Protein 3LQW (pdb70)

Secondary structure (DSSP, 8-state):
----EEEESSTTPPPPEE-STT-SEEEEE-SS-EEE-TT-EEEEEEEEEEEPPTTEEEEEE--HHHHHHH-EEE---EE-TT--SEEEEEEEE-SSS-EEE-TT-EEEEEEEEE---------S-PPP-

B-factor: mean 17.39, std 8.61, range [4.08, 75.93]

InterPro domains:
  IPR008181 Deoxyuridine triphosphate nucleotidohydrolase [PTHR11241] (4-142)
  IPR008181 Deoxyuridine triphosphate nucleotidohydrolase [TIGR00576] (6-142)
  IPR029054 dUTPase-like [PF00692] (13-141)
  IPR033704 dUTPase, trimeric [cd07557] (25-113)
  IPR036157 dUTPase-like superfamily [G3DSA:2.70.40.10] (1-142)
  IPR036157 dUTPase-like superfamily [SSF51283] (2-138)

Sequence (129 aa):
DEVLLVKKLVEDAIVPTRGSKCAAGIDLYSNTNFIIQPHERFLVSSTGVSVQIIPHQCYGRIAPRRSSSLALLKYGIDVGGAAGGVIDEDDYRGEIIKVIILLFNHHSSNEIFNGRKGDRIIAQQLIIIERISYCRISSEVKELNTT

Solvent-accessible surface area: 8341 Å² total; per-residue (Å²): 183,97,86,38,92,44,137,105,72,68,103,79,6,69,64,13,56,125,61,71,106,123,26,68,5,8,25,0,21,2,26,53,111,10,99,2,76,45,114,99,158,75,92,0,29,3,2,0,7,4,80,4,18,119,99,2,36,0,65,7,5,44,61,90,45,18,46,154,136,94,26,4,62,8,25,67,32,87,16,68,35,120,89,128,28,42,0,94,1,53,0,70,0,104,22,112,113,92,15,104,6,44,108,28,54,113,2,0,43,0,30,37,51,175,66,82,126,92,221,170,85,175,86,104,150,151,129,134,177

Organism: Entamoeba histolytica (strain ATCC 30459 / HM-1:IMSS / ABRM) (NCBI:txid294381)

CATH classification: 2.70.40.10

Radius of gyration: 16.94 Å; Cα contacts (8 Å, |Δi|>4): 367; chains: 1; bounding box: 34×54×45 Å

Nearest PDB structures (foldseek):
  3lqw-assembly1_A  TM=1.008E+00  e=2.769E-23  Entamoeba histolytica HM-1:IMSS
  6mjk-assembly1_A  TM=9.891E-01  e=1.737E-15  Naegleria fowleri
  1q5u-assembly1_Y  TM=9.822E-01  e=1.930E-15  Homo sapiens
  6ljj-assembly1_A  TM=9.924E-01  e=1.040E-14  Sus scrofa
  4oop-assembly1_B  TM=9.843E-01  e=2.292E-14  Arabidopsis thaliana

Structure (mmCIF, N/CA/C/O backbone):
data_3LQW
#
_entry.id   3LQW
#
_cell.length_a   63.140
_cell.length_b   63.140
_cell.length_c   108.370
_cell.angle_alpha   90.00
_cell.angle_beta   90.00
_cell.angle_gamma   120.00
#
_symmetry.space_group_name_H-M   'H 3'
#
loop_
_entity.id
_entity.type
_entity.pdbx_description
1 polymer "Deoxyuridine 5'-triphosphate nucleotidohydrolase"
2 non-polymer 1,2-ETHANEDIOL
3 non-polymer GLYCEROL
4 water water
#
loop_
_atom_site.group_PDB
_atom_site.id
_atom_site.type_symbol
_atom_site.label_atom_id
_atom_site.label_alt_id
_atom_site.label_comp_id
_atom_site.label_asym_id
_atom_site.label_entity_id
_atom_site.label_seq_id
_atom_site.pdbx_PDB_ins_code
_atom_site.Cartn_x
_atom_site.Cartn_y
_atom_site.Cartn_z
_atom_site.occupancy
_atom_site.B_iso_or_equiv
_atom_site.auth_seq_id
_atom_site.auth_comp_id
_atom_site.auth_asym_id
_atom_site.auth_atom_id
_atom_site.pdbx_PDB_model_num
ATOM 1 N N . ASP A 1 23 ? 0.238 12.401 70.542 1.00 31.24 2 ASP A N 1
ATOM 2 C CA . ASP A 1 23 ? 0.347 13.459 71.574 1.00 29.75 2 ASP A CA 1
ATOM 3 C C . ASP A 1 23 ? -0.529 13.149 72.773 1.00 27.80 2 ASP A C 1
ATOM 4 O O . ASP A 1 23 ? -1.746 13.004 72.631 1.00 29.54 2 ASP A O 1
ATOM 9 N N . GLU A 1 24 ? 0.085 13.063 73.948 1.00 23.36 3 GLU A N 1
ATOM 10 C CA . GLU A 1 24 ? -0.671 12.936 75.181 1.00 19.70 3 GLU A CA 1
ATOM 11 C C . GLU A 1 24 ? -0.263 14.065 76.099 1.00 17.67 3 GLU A C 1
ATOM 12 O O . GLU A 1 24 ? 0.911 14.386 76.181 1.00 18.74 3 GLU A O 1
ATOM 18 N N . VAL A 1 25 ? -1.233 14.630 76.814 1.00 16.24 4 VAL A N 1
ATOM 19 C CA . VAL A 1 25 ? -0.967 15.740 77.744 1.00 15.20 4 VAL A CA 1
ATOM 20 C C . VAL A 1 25 ? -1.787 15.519 79.016 1.00 14.93 4 VAL A C 1
ATOM 21 O O . VAL A 1 25 ? -2.950 15.131 78.924 1.00 17.11 4 VAL A O 1
ATOM 25 N N . LEU A 1 26 ? -1.171 15.755 80.163 1.00 13.12 5 LEU A N 1
ATOM 26 C CA . LEU A 1 26 ? -1.874 15.823 81.447 1.00 12.96 5 LEU A CA 1
ATOM 27 C C . LEU A 1 26 ? -2.225 17.294 81.647 1.00 11.99 5 LEU A C 1
ATOM 28 O O . LEU A 1 26 ? -1.313 18.125 81.784 1.00 12.86 5 LEU A O 1
ATOM 33 N N . LEU A 1 27 ? -3.509 17.618 81.685 1.00 11.24 6 LEU A N 1
ATOM 34 C CA . LEU A 1 27 ? -3.935 19.003 81.945 1.00 11.39 6 LEU A CA 1
ATOM 35 C C . LEU A 1 27 ? -4.093 19.179 83.447 1.00 11.36 6 LEU A C 1
ATOM 36 O O . LEU A 1 27 ? -4.639 18.286 84.132 1.00 12.26 6 LEU A O 1
ATOM 41 N N . VAL A 1 28 ? -3.651 20.321 83.956 1.00 10.92 7 VAL A N 1
ATOM 42 C CA . VAL A 1 28 ? -3.684 20.630 85.376 1.00 11.32 7 VAL A CA 1
ATOM 43 C C . VAL A 1 28 ? -4.350 21.972 85.597 1.00 11.27 7 VAL A C 1
ATOM 44 O O . VAL A 1 28 ? -3.952 22.974 84.971 1.00 12.39 7 VAL A O 1
ATOM 48 N N . LYS A 1 29 ? -5.350 22.029 86.460 1.00 11.58 8 LYS A N 1
ATOM 49 C CA . LYS A 1 29 ? -6.015 23.275 86.887 1.00 12.49 8 LYS A CA 1
ATOM 50 C C . LYS A 1 29 ? -5.618 23.580 88.323 1.00 12.77 8 LYS A C 1
ATOM 51 O O . LYS A 1 29 ? -5.803 22.730 89.205 1.00 13.52 8 LYS A O 1
ATOM 57 N N . LYS A 1 30 ? -5.071 24.769 88.584 1.00 13.79 9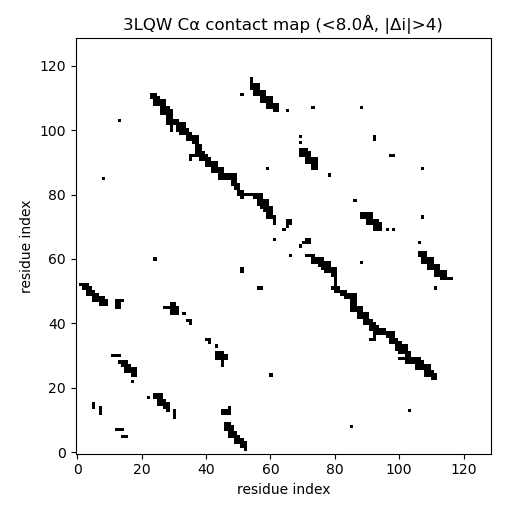 LYS A N 1
ATOM 58 C CA . LYS A 1 30 ? -4.866 25.242 89.928 1.00 14.43 9 LYS A CA 1
ATOM 59 C C . LYS A 1 30 ? -6.210 25.635 90.512 1.00 14.92 9 LYS A C 1
ATOM 60 O O . LYS A 1 30 ? -6.913 26.503 89.975 1.00 17.93 9 LYS A O 1
ATOM 66 N N . LEU A 1 31 ? -6.579 25.065 91.643 1.00 15.68 10 LEU A N 1
ATOM 67 C CA . LEU A 1 31 ? -7.804 25.402 92.329 1.00 17.15 10 LEU A CA 1
ATOM 68 C C . LEU A 1 31 ? -7.653 26.588 93.290 1.00 18.36 10 LEU A C 1
ATOM 69 O O . LEU A 1 31 ? -8.683 27.171 93.706 1.00 22.20 10 LEU A O 1
ATOM 74 N N . VAL A 1 32 ? -6.412 26.891 93.650 1.00 18.58 11 VAL A N 1
ATOM 75 C CA . VAL A 1 32 ? -6.045 28.048 94.462 1.00 20.54 11 VAL A CA 1
ATOM 76 C C . VAL A 1 32 ? -4.778 28.622 93.871 1.00 21.21 11 VAL A C 1
ATOM 77 O O . VAL A 1 32 ? -4.001 27.917 93.217 1.00 21.16 11 VAL A O 1
ATOM 81 N N . GLU A 1 33 ? -4.606 29.933 94.018 1.00 22.30 12 GLU A N 1
ATOM 82 C CA . GLU A 1 33 ? -3.557 30.619 93.277 1.00 23.05 12 GLU A CA 1
ATOM 83 C C . GLU A 1 33 ? -2.140 30.159 93.579 1.00 22.97 12 GLU A C 1
ATOM 84 O O . GLU A 1 33 ? -1.274 30.205 92.719 1.00 24.22 12 GLU A O 1
ATOM 86 N N . ASP A 1 34 ? -1.895 29.707 94.807 1.00 22.22 13 ASP A N 1
ATOM 87 C CA . ASP A 1 34 ? -0.561 29.267 95.169 1.00 22.68 13 ASP A CA 1
ATOM 88 C C . ASP A 1 34 ? -0.359 27.754 95.059 1.00 21.45 13 ASP A C 1
ATOM 89 O O . ASP A 1 34 ? 0.669 27.261 95.510 1.00 21.48 13 ASP A O 1
ATOM 94 N N . ALA A 1 35 ? -1.289 27.037 94.431 1.00 19.87 14 ALA A N 1
ATOM 95 C CA . ALA A 1 35 ? -1.043 25.604 94.155 1.00 18.13 14 ALA A CA 1
ATOM 96 C C . ALA A 1 35 ? 0.187 25.456 93.263 1.00 17.84 14 ALA A C 1
ATOM 97 O O . ALA A 1 35 ? 0.471 26.316 92.416 1.00 19.56 14 ALA A O 1
ATOM 99 N N . ILE A 1 36 ? 0.907 24.353 93.397 1.00 16.25 15 ILE A N 1
ATOM 100 C CA . ILE A 1 36 ? 2.063 24.041 92.583 1.00 15.08 15 ILE A CA 1
ATOM 101 C C . ILE A 1 36 ? 1.689 23.000 91.547 1.00 14.17 15 ILE A C 1
ATOM 102 O O . ILE A 1 36 ? 1.221 21.901 91.894 1.00 15.08 15 ILE A O 1
ATOM 107 N N . VAL A 1 37 ? 1.892 23.309 90.279 1.00 14.25 16 VAL A N 1
ATOM 108 C CA . VAL A 1 37 ? 1.634 22.348 89.224 1.00 14.30 16 VAL A CA 1
ATOM 109 C C . VAL A 1 37 ? 2.585 21.142 89.402 1.00 13.26 16 VAL A C 1
ATOM 110 O O . VAL A 1 37 ? 3.785 21.309 89.534 1.00 13.72 16 VAL A O 1
ATOM 114 N N . PRO A 1 38 ? 2.031 19.925 89.393 1.00 13.00 17 PRO A N 1
ATOM 115 C CA . PRO A 1 38 ? 2.873 18.735 89.473 1.00 12.89 17 PRO A CA 1
ATOM 116 C C . PRO A 1 38 ? 3.948 18.707 88.412 1.00 13.62 17 PRO A C 1
ATOM 117 O O . PRO A 1 38 ? 3.714 19.163 87.271 1.00 15.52 17 PRO A O 1
ATOM 121 N N . THR A 1 39 ? 5.094 18.160 88.771 1.00 13.37 18 THR A N 1
ATOM 122 C CA . THR A 1 39 ? 6.285 18.191 87.920 1.00 15.18 18 THR A CA 1
ATOM 123 C C . THR A 1 39 ? 6.879 16.818 87.677 1.00 17.23 18 THR A C 1
ATOM 124 O O . THR A 1 39 ? 6.941 15.984 88.577 1.00 16.84 18 THR A O 1
ATOM 128 N N . ARG A 1 40 ? 7.381 16.573 86.473 1.00 20.19 19 ARG A N 1
ATOM 129 C CA . ARG A 1 40 ? 8.122 15.358 86.211 1.00 24.11 19 ARG A CA 1
ATOM 130 C C . ARG A 1 40 ? 9.618 15.615 86.538 1.00 26.87 19 ARG A C 1
ATOM 131 O O . ARG A 1 40 ? 10.175 16.588 86.046 1.00 29.30 19 ARG A O 1
ATOM 139 N N . GLY A 1 41 ? 10.219 14.769 87.380 1.00 30.06 20 GLY A N 1
ATOM 140 C CA . GLY A 1 41 ? 11.514 15.044 88.027 1.00 32.02 20 GLY A CA 1
ATOM 141 C C . GLY A 1 41 ? 12.775 14.711 87.245 1.00 33.55 20 GLY A C 1
ATOM 142 O O . GLY A 1 41 ? 13.842 15.309 87.474 1.00 35.48 20 GLY A O 1
ATOM 143 N N . SER A 1 42 ? 12.690 13.723 86.367 1.00 34.13 21 SER A N 1
ATOM 144 C CA . SER A 1 42 ? 13.807 13.361 85.476 1.00 34.38 21 SER A CA 1
ATOM 145 C C . SER A 1 42 ? 13.178 12.984 84.153 1.00 34.39 21 SER A C 1
ATOM 146 O O . SER A 1 42 ? 11.933 12.839 84.072 1.00 34.10 21 SER A O 1
ATOM 149 N N . LYS A 1 43 ? 14.007 12.840 83.121 1.00 34.03 22 LYS A N 1
ATOM 150 C CA . LYS A 1 43 ? 13.501 12.673 81.750 1.00 33.68 22 LYS A CA 1
ATOM 151 C C . LYS A 1 43 ? 12.538 11.476 81.626 1.00 32.67 22 LYS A C 1
ATOM 152 O O . LYS A 1 43 ? 11.502 11.554 80.954 1.00 31.94 22 LYS A O 1
ATOM 154 N N . CYS A 1 44 ? 12.899 10.369 82.270 1.00 31.48 23 CYS A N 1
ATOM 155 C CA . CYS A 1 44 ? 12.100 9.164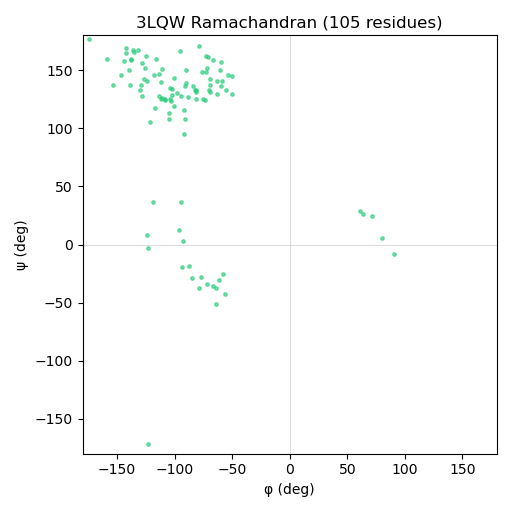 82.204 1.00 30.34 23 CYS A CA 1
ATOM 156 C C . CYS A 1 44 ? 11.632 8.811 83.591 1.00 28.62 23 CYS A C 1
ATOM 157 O O . CYS A 1 44 ? 11.551 7.630 83.941 1.00 28.12 23 CYS A O 1
ATOM 160 N N . ALA A 1 45 ? 11.312 9.829 84.395 1.00 26.73 24 ALA A N 1
ATOM 161 C CA . ALA A 1 45 ? 10.676 9.563 85.662 1.00 24.49 24 ALA A CA 1
ATOM 162 C C . ALA A 1 45 ? 9.281 9.069 85.317 1.00 22.33 24 ALA A C 1
ATOM 163 O O . ALA A 1 45 ? 8.522 9.710 84.555 1.00 22.57 24 ALA A O 1
ATOM 165 N N . ALA A 1 46 ? 8.946 7.962 85.943 1.00 21.45 25 ALA A N 1
ATOM 166 C CA . ALA A 1 46 ? 7.650 7.360 85.805 1.00 20.30 25 ALA A CA 1
ATOM 167 C C . ALA A 1 46 ? 6.617 8.290 86.433 1.00 17.57 25 ALA A C 1
ATOM 168 O O . ALA A 1 46 ? 5.492 8.358 86.007 1.00 16.91 25 ALA A O 1
ATOM 170 N N . GLY A 1 47 ? 7.005 8.952 87.509 1.00 15.92 26 GLY A N 1
ATOM 171 C CA . GLY A 1 47 ? 6.077 9.659 88.359 1.00 16.31 26 GLY A CA 1
ATOM 172 C C . GLY A 1 47 ? 6.226 11.150 88.278 1.00 14.75 26 GLY A C 1
ATOM 173 O O . GLY A 1 47 ? 7.262 11.717 87.969 1.00 16.18 26 GLY A O 1
ATOM 174 N N . ILE A 1 48 ? 5.114 11.776 88.505 1.00 13.55 27 ILE A N 1
ATOM 175 C CA . ILE A 1 48 ? 4.991 13.222 88.522 1.00 12.87 27 ILE A CA 1
ATOM 176 C C . ILE A 1 48 ? 4.784 13.622 89.987 1.00 12.85 27 ILE A C 1
ATOM 177 O O . ILE A 1 48 ? 3.876 13.139 90.674 1.00 14.31 27 ILE A O 1
ATOM 182 N N . ASP A 1 49 ? 5.629 14.504 90.477 1.00 12.23 28 ASP A N 1
ATOM 183 C CA . ASP A 1 49 ? 5.596 14.865 91.882 1.00 12.07 28 ASP A CA 1
ATOM 184 C C . ASP A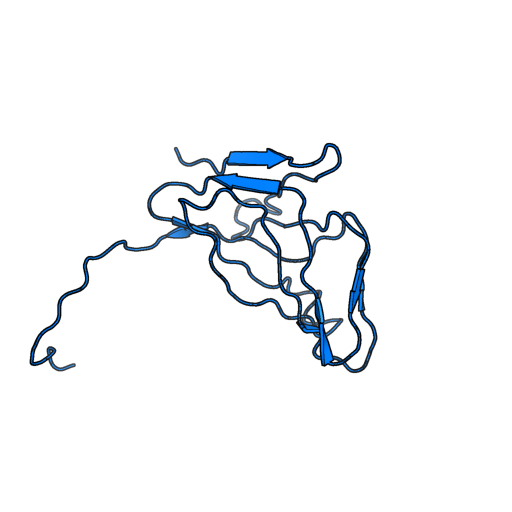 1 49 ? 4.359 15.683 92.204 1.00 10.91 28 ASP A C 1
ATOM 185 O O . ASP A 1 49 ? 4.033 16.626 91.483 1.00 12.34 28 ASP A O 1
ATOM 190 N N . LEU A 1 50 ? 3.671 15.308 93.292 1.00 10.68 29 LEU A N 1
ATOM 191 C CA . LEU A 1 50 ? 2.523 15.999 93.845 1.00 10.54 29 LEU A CA 1
ATOM 192 C C . LEU A 1 50 ? 2.962 16.766 95.090 1.00 11.22 29 LEU A C 1
ATOM 193 O O . LEU A 1 50 ? 3.692 16.234 95.933 1.00 12.04 29 LEU A O 1
ATOM 198 N N . TYR A 1 51 ? 2.523 18.014 95.201 1.00 11.82 30 TYR A N 1
ATOM 199 C CA . TYR A 1 51 ? 2.937 18.920 96.272 1.00 11.74 30 TYR A CA 1
ATOM 200 C C . TYR A 1 51 ? 1.776 19.201 97.207 1.00 12.23 30 TYR A C 1
ATOM 201 O O . TYR A 1 51 ? 0.657 19.391 96.765 1.00 14.50 30 TYR A O 1
ATOM 210 N N . SER A 1 52 ? 2.050 19.254 98.508 1.00 12.23 31 SER A N 1
ATOM 211 C CA . SER A 1 52 ? 1.055 19.672 99.471 1.00 12.66 31 SER A CA 1
ATOM 212 C C . SER A 1 52 ? 0.730 21.165 99.353 1.00 13.98 31 SER A C 1
ATOM 213 O O . SER A 1 52 ? 1.660 21.958 99.291 1.00 15.94 31 SER A O 1
ATOM 216 N N . ASN A 1 53 ? -0.556 21.494 99.425 1.00 14.27 32 ASN A N 1
ATOM 217 C CA . ASN A 1 53 ? -0.950 22.913 99.486 1.00 16.22 32 ASN A CA 1
ATOM 218 C C . ASN A 1 53 ? -1.100 23.411 100.903 1.00 16.73 32 ASN A C 1
AT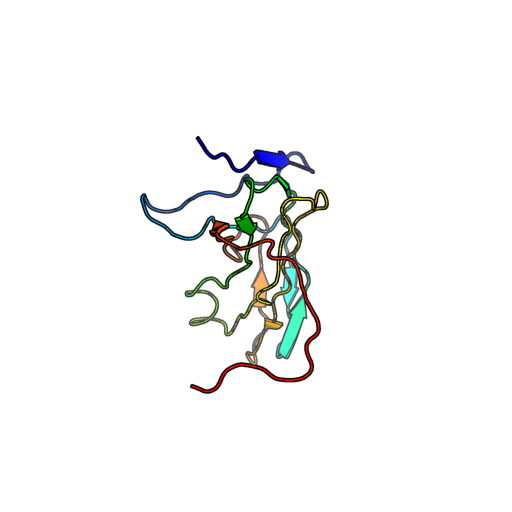OM 219 O O . ASN A 1 53 ? -1.456 24.575 101.081 1.00 18.38 32 ASN A O 1
ATOM 224 N N . THR A 1 54 ? -0.824 22.589 101.919 1.00 17.01 33 THR A N 1
ATOM 225 C CA . THR A 1 54 ? -0.997 22.984 103.323 1.00 17.04 33 THR A CA 1
ATOM 226 C C . THR A 1 54 ? 0.097 22.381 104.217 1.00 16.64 33 THR A C 1
ATOM 227 O O . THR A 1 54 ? 0.745 21.393 103.891 1.00 15.30 33 THR A O 1
ATOM 231 N N . ASN A 1 55 ? 0.312 23.005 105.355 1.00 16.59 34 ASN A N 1
ATOM 232 C CA . ASN A 1 55 ? 1.011 22.386 106.457 1.00 16.42 34 ASN A CA 1
ATOM 233 C C . ASN A 1 55 ? 0.078 21.344 107.078 1.00 16.76 34 ASN A C 1
ATOM 234 O O . ASN A 1 55 ? -1.132 21.499 107.076 1.00 19.15 34 ASN A O 1
ATOM 239 N N . PHE A 1 56 ? 0.643 20.270 107.619 1.00 14.64 35 PHE A N 1
ATOM 240 C CA . PHE A 1 56 ? -0.168 19.234 108.249 1.00 14.68 35 PHE A CA 1
ATOM 241 C C . PHE A 1 56 ? 0.705 18.439 109.200 1.00 13.25 35 PHE A C 1
ATOM 242 O O . PHE A 1 56 ? 1.924 18.458 109.099 1.00 14.01 35 PHE A O 1
ATOM 250 N N . ILE A 1 57 ? 0.033 17.768 110.129 1.00 12.79 36 ILE A N 1
ATOM 251 C CA . ILE A 1 57 ? 0.692 16.908 111.105 1.00 13.32 36 ILE A CA 1
ATOM 252 C C . ILE A 1 57 ? -0.020 15.563 111.102 1.00 13.42 36 ILE A C 1
ATOM 253 O O . ILE A 1 57 ? -1.243 15.490 111.092 1.00 16.23 36 ILE A O 1
ATOM 258 N N . ILE A 1 58 ? 0.739 14.489 111.059 1.00 10.83 37 ILE A N 1
ATOM 259 C CA . ILE A 1 58 ? 0.185 13.134 111.161 1.00 10.17 37 ILE A CA 1
ATOM 260 C C . ILE A 1 58 ? 0.738 12.474 112.413 1.00 10.00 37 ILE A C 1
ATOM 261 O O . ILE A 1 58 ? 1.946 12.291 112.551 1.00 10.08 37 ILE A O 1
ATOM 266 N N . GLN A 1 59 ? -0.157 12.136 113.332 1.00 9.91 38 GLN A N 1
ATOM 267 C CA . GLN A 1 59 ? 0.245 11.442 114.542 1.00 10.44 38 GLN A CA 1
ATOM 268 C C . GLN A 1 59 ? 0.754 10.021 114.244 1.00 9.71 38 GLN A C 1
ATOM 269 O O . GLN A 1 59 ? 0.412 9.452 113.205 1.00 9.33 38 GLN A O 1
ATOM 275 N N . PRO A 1 60 ? 1.548 9.442 115.167 1.00 9.95 39 PRO A N 1
ATOM 276 C CA . PRO A 1 60 ? 2.035 8.087 114.957 1.00 9.91 39 PRO A CA 1
ATOM 277 C C . PRO A 1 60 ? 0.895 7.099 114.713 1.00 8.40 39 PRO A C 1
ATOM 278 O O . PRO A 1 60 ? -0.094 7.113 115.448 1.00 9.19 39 PRO A O 1
ATOM 282 N N . HIS A 1 61 ? 1.035 6.263 113.703 1.00 8.59 40 HIS A N 1
ATOM 283 C CA . HIS A 1 61 ? 0.074 5.215 113.398 1.00 8.76 40 HIS A CA 1
ATOM 284 C C . HIS A 1 61 ? -1.296 5.747 113.084 1.00 8.77 40 HIS A C 1
ATOM 285 O O . HIS A 1 61 ? -2.271 5.012 113.189 1.00 12.46 40 HIS A O 1
ATOM 292 N N . GLU A 1 62 ? -1.376 6.961 112.555 1.00 8.15 41 GLU A N 1
ATOM 293 C CA . GLU A 1 62 ? -2.609 7.585 112.069 1.00 8.62 41 GLU A CA 1
ATOM 294 C C . GLU A 1 62 ? -2.442 7.981 110.617 1.00 7.61 41 GLU A C 1
ATOM 295 O O . GLU A 1 62 ? -1.440 7.645 109.986 1.00 9.32 41 GLU A O 1
ATOM 301 N N . ARG A 1 63 ? -3.387 8.704 110.062 1.00 8.46 42 ARG A N 1
ATOM 302 C CA . ARG A 1 63 ? -3.413 9.021 108.642 1.00 7.89 42 ARG A CA 1
ATOM 303 C C . ARG A 1 63 ? -3.913 10.445 108.470 1.00 8.61 42 ARG A C 1
ATOM 304 O O . ARG A 1 63 ? -4.553 10.996 109.385 1.00 9.64 42 ARG A O 1
ATOM 312 N N . PHE A 1 64 ? -3.716 11.024 107.294 1.00 8.82 43 PHE A N 1
ATOM 313 C CA . PHE A 1 64 ? -4.158 12.382 107.018 1.00 9.66 43 PHE A CA 1
ATOM 314 C C . PHE A 1 64 ? -4.400 12.524 105.518 1.00 10.44 43 PHE A C 1
ATOM 315 O O . PHE A 1 64 ? -3.613 12.047 104.714 1.00 10.18 43 PHE A O 1
ATOM 323 N N . LEU A 1 65 ? -5.500 13.184 105.167 1.00 11.22 44 LEU A N 1
ATOM 324 C CA . LEU A 1 65 ? -5.847 13.457 103.776 1.00 11.17 44 LEU A CA 1
ATOM 325 C C . LEU A 1 65 ? -5.262 14.813 103.3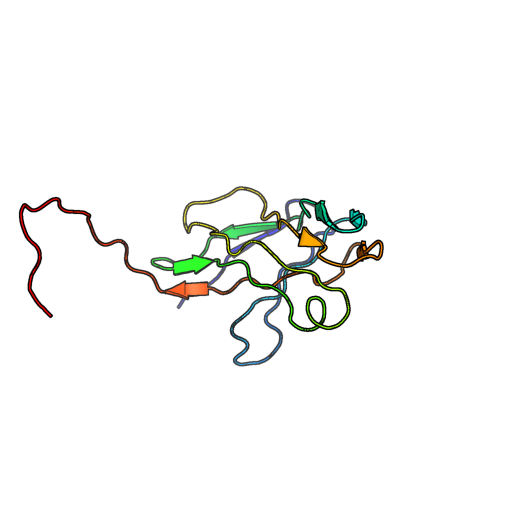61 1.00 11.64 44 LEU A C 1
ATOM 326 O O . LEU A 1 65 ? -5.706 15.864 103.831 1.00 13.31 44 LEU A O 1
ATOM 331 N N . VAL A 1 66 ? -4.244 14.766 102.534 1.00 11.47 45 VAL A N 1
ATOM 332 C CA . VAL A 1 66 ? -3.481 15.958 102.119 1.00 12.91 45 VAL A CA 1
ATOM 333 C C . VAL A 1 66 ? -4.019 16.531 100.791 1.00 13.73 45 VAL A C 1
ATOM 334 O O . VAL A 1 66 ? -4.144 15.827 99.808 1.00 15.32 45 VAL A O 1
ATOM 338 N N . SER A 1 67 ? -4.309 17.823 100.818 1.00 14.07 46 SER A N 1
ATOM 339 C CA A SER A 1 67 ? -4.791 18.531 99.624 0.70 14.69 46 SER A CA 1
ATOM 340 C CA B SER A 1 67 ? -4.772 18.640 99.681 0.30 14.34 46 SER A CA 1
ATOM 341 C C . SER A 1 67 ? -3.606 19.031 98.787 1.00 14.31 46 SER A C 1
ATOM 342 O O . SER A 1 67 ? -2.647 19.555 99.305 1.00 15.76 46 SER A O 1
ATOM 347 N N . THR A 1 68 ? -3.695 18.803 97.471 1.00 14.22 47 THR A N 1
ATOM 348 C CA . THR A 1 68 ? -2.664 19.271 96.534 1.00 14.72 47 THR A CA 1
ATOM 349 C C . THR A 1 68 ? -2.994 20.649 95.930 1.00 15.12 47 THR A C 1
ATOM 350 O O . THR A 1 68 ? -2.080 21.308 95.402 1.00 17.90 47 THR A O 1
ATOM 354 N N . GLY A 1 69 ? -4.248 21.060 95.980 1.00 14.56 48 GLY A N 1
ATOM 355 C CA . GLY A 1 69 ? -4.615 22.317 95.351 1.00 14.22 48 GLY A CA 1
ATOM 356 C C . GLY A 1 69 ? -4.816 22.268 93.858 1.00 13.36 48 GLY A C 1
ATOM 357 O O . GLY A 1 69 ? -5.038 23.334 93.273 1.00 15.21 48 GLY A O 1
ATOM 358 N N . VAL A 1 70 ? -4.764 21.095 93.224 1.00 12.73 49 VAL A N 1
ATOM 359 C CA . VAL A 1 70 ? -4.990 20.957 91.786 1.00 12.37 49 VAL A CA 1
ATOM 360 C C . VAL A 1 70 ? -6.027 19.905 91.453 1.00 12.42 49 VAL A C 1
ATOM 361 O O . VAL A 1 70 ? -6.213 18.951 92.228 1.00 12.87 49 VAL A O 1
ATOM 365 N N . SER A 1 71 ? -6.635 20.049 90.290 1.00 12.13 50 SER A N 1
ATOM 366 C CA . SER A 1 71 ? -7.370 19.032 89.606 1.00 12.15 50 SER A CA 1
ATOM 367 C C . SER A 1 71 ? -6.685 18.727 88.300 1.00 12.36 50 SER A C 1
ATOM 368 O O . SER A 1 71 ? -5.904 19.538 87.786 1.00 12.69 50 SER A O 1
ATOM 371 N N . VAL A 1 72 ? -6.969 17.558 87.730 1.00 11.90 51 VAL A N 1
ATOM 372 C CA . VAL A 1 72 ? -6.341 17.121 86.502 1.00 11.78 51 VAL A CA 1
ATOM 373 C C . VAL A 1 72 ? -7.290 16.472 85.520 1.00 12.76 51 VAL A C 1
ATOM 374 O O . VAL A 1 72 ? -8.363 15.957 85.896 1.00 13.76 51 VAL A O 1
ATOM 378 N N . GLN A 1 73 ? -6.860 16.454 84.256 1.00 12.13 52 GLN A N 1
ATOM 379 C CA . GLN A 1 73 ? -7.488 15.687 83.184 1.00 12.56 52 GLN A CA 1
ATOM 380 C C . GLN A 1 73 ? -6.432 14.738 82.639 1.00 12.47 52 GLN A C 1
ATOM 381 O O . GLN A 1 73 ? -5.494 15.156 81.968 1.00 12.65 52 GLN A O 1
ATOM 387 N N . ILE A 1 74 ? -6.568 13.464 82.996 1.00 13.25 53 ILE A N 1
ATOM 388 C CA A ILE A 1 74 ? -5.655 12.384 82.605 0.60 12.77 53 ILE A CA 1
ATOM 389 C CA B ILE A 1 74 ? -5.620 12.466 82.555 0.40 12.92 53 ILE A CA 1
ATOM 390 C C . ILE A 1 74 ? -5.863 12.082 81.100 1.00 13.10 53 ILE A C 1
ATOM 391 O O . ILE A 1 74 ? -6.995 12.089 80.650 1.00 14.29 53 ILE A O 1
ATOM 400 N N . PRO A 1 75 ? -4.793 11.743 80.352 1.00 13.54 54 PRO A N 1
ATOM 401 C CA . PRO A 1 75 ? -4.980 11.326 78.949 1.00 15.18 54 PRO A CA 1
ATOM 402 C C . PRO A 1 75 ? -5.862 10.091 78.809 1.00 14.88 54 PRO A C 1
ATOM 403 O O . PRO A 1 75 ? -5.964 9.237 79.695 1.00 14.39 54 PRO A O 1
ATOM 407 N N . HIS A 1 76 ? -6.444 9.957 77.631 1.00 15.84 55 HIS A N 1
ATOM 408 C CA . HIS A 1 76 ? -7.347 8.884 77.311 1.00 15.71 55 HIS A CA 1
ATOM 409 C C . HIS A 1 76 ? -6.706 7.493 77.470 1.00 14.52 55 HIS A C 1
ATOM 410 O O . HIS A 1 76 ? -5.566 7.277 77.110 1.00 15.08 55 HIS A O 1
ATOM 417 N N . GLN A 1 77 ? -7.502 6.555 77.991 1.00 13.91 56 GLN A N 1
ATOM 418 C CA . GLN A 1 77 ? -7.097 5.164 78.175 1.00 13.91 56 GLN A CA 1
ATOM 419 C C . GLN A 1 77 ? -5.941 5.017 79.176 1.00 12.91 56 GLN A C 1
ATOM 420 O O . GLN A 1 77 ? -5.182 4.059 79.137 1.00 12.25 56 GLN A O 1
ATOM 426 N N . CYS A 1 78 ? -5.858 5.983 80.086 1.00 12.23 57 CYS A N 1
ATOM 427 C CA . CYS A 1 78 ? -4.916 5.953 81.196 1.00 11.05 57 CYS A CA 1
ATOM 428 C C . CYS A 1 78 ? -5.681 6.286 82.452 1.00 10.74 57 CYS A C 1
ATOM 429 O O . CYS A 1 78 ? -6.798 6.812 82.421 1.00 12.13 57 CYS A O 1
ATOM 432 N N . TYR A 1 79 ? -5.042 6.045 83.596 1.00 10.52 58 TYR A N 1
ATOM 433 C CA . TYR A 1 79 ? -5.469 6.637 84.855 1.00 10.33 58 TYR A CA 1
ATOM 434 C C . TYR A 1 79 ? -4.235 7.147 85.609 1.00 9.38 58 TYR A C 1
ATOM 435 O O . TYR A 1 79 ? -3.109 6.828 85.230 1.00 10.40 58 TYR A O 1
ATOM 444 N N . GLY A 1 80 ? -4.461 7.940 86.638 1.00 9.92 59 GLY A N 1
ATOM 445 C CA . GLY A 1 80 ? -3.383 8.404 87.482 1.00 9.63 59 GLY A CA 1
ATOM 446 C C . GLY A 1 80 ? -3.359 7.572 88.754 1.00 9.06 59 GLY A C 1
ATOM 447 O O . GLY A 1 80 ? -4.306 7.579 89.516 1.00 10.41 59 GLY A O 1
ATOM 448 N N . ARG A 1 81 ? -2.254 6.894 88.971 1.00 9.39 60 ARG A N 1
ATOM 449 C CA . ARG A 1 81 ? -2.058 6.137 90.202 1.00 10.14 60 ARG A CA 1
ATOM 450 C C . ARG A 1 81 ? -1.231 6.953 91.156 1.00 10.35 60 ARG A C 1
ATOM 451 O O . ARG A 1 81 ? -0.161 7.440 90.822 1.00 10.73 60 ARG A O 1
ATOM 459 N N . ILE A 1 82 ? -1.734 7.048 92.381 1.00 11.94 61 ILE A N 1
ATOM 460 C CA . ILE A 1 82 ? -1.010 7.683 93.438 1.00 13.07 61 ILE A CA 1
ATOM 461 C C . ILE A 1 82 ? -0.004 6.689 94.021 1.00 12.33 61 ILE A C 1
ATOM 462 O O . ILE A 1 82 ? -0.377 5.560 94.389 1.00 16.89 61 ILE A O 1
ATOM 467 N N . ALA A 1 83 ? 1.260 7.092 94.047 1.00 10.16 62 ALA A N 1
ATOM 468 C CA . ALA A 1 83 ? 2.359 6.250 94.542 1.00 9.76 62 ALA A CA 1
ATOM 469 C C . ALA A 1 83 ? 3.142 6.959 95.621 1.00 9.57 62 ALA A C 1
ATOM 470 O O . ALA A 1 83 ? 3.214 8.185 95.666 1.00 10.15 62 ALA A O 1
ATOM 472 N N . PRO A 1 84 ? 3.762 6.208 96.553 1.00 9.17 63 PRO A N 1
ATOM 473 C CA . PRO A 1 84 ? 4.541 6.829 97.612 1.00 10.18 63 PRO A CA 1
ATOM 474 C C . PRO A 1 84 ? 5.891 7.317 97.122 1.00 11.30 63 PRO A C 1
ATOM 475 O O . PRO A 1 84 ? 6.516 6.714 96.256 1.00 15.51 63 PRO A O 1
ATOM 479 N N . ARG A 1 85 ? 6.369 8.388 97.729 1.00 11.45 64 ARG A N 1
ATOM 480 C CA A ARG A 1 85 ? 7.763 8.788 97.559 0.50 13.04 64 ARG A CA 1
ATOM 481 C CA B ARG A 1 85 ? 7.762 8.790 97.564 0.50 13.06 64 ARG A CA 1
ATOM 482 C C . ARG A 1 85 ? 8.658 7.892 98.405 1.00 12.36 64 ARG A C 1
ATOM 483 O O . ARG A 1 85 ? 8.404 7.662 99.603 1.00 12.48 64 ARG A O 1
ATOM 498 N N . SER A 1 86 ? 9.719 7.362 97.824 1.00 13.60 65 SER A N 1
ATOM 499 C CA A SER A 1 86 ? 10.570 6.408 98.478 0.50 13.80 65 SER A CA 1
ATOM 500 C CA B SER A 1 86 ? 10.555 6.390 98.514 0.50 13.86 65 SER A CA 1
ATOM 501 C C . SER A 1 86 ? 11.236 7.019 99.717 1.00 13.20 65 SER A C 1
ATOM 502 O O . SER A 1 86 ? 11.351 6.344 100.764 1.00 13.73 65 SER A O 1
ATOM 507 N N . SER A 1 87 ? 11.671 8.270 99.620 1.00 12.56 66 SER A N 1
ATOM 508 C CA . SER A 1 87 ? 12.407 8.870 100.734 1.00 12.44 66 SER A CA 1
ATOM 509 C C . SER A 1 87 ? 11.514 8.993 101.973 1.00 11.53 66 SER A C 1
ATOM 510 O O . SER A 1 87 ? 11.989 8.756 103.094 1.00 11.99 66 SER A O 1
ATOM 513 N N . LEU A 1 88 ? 10.243 9.315 101.789 1.00 10.39 67 LEU A N 1
ATOM 514 C CA . LEU A 1 88 ? 9.356 9.469 102.928 1.00 9.88 67 LEU A CA 1
ATOM 515 C C . LEU A 1 88 ? 9.040 8.108 103.557 1.00 8.84 67 LEU A C 1
ATOM 516 O O . LEU A 1 88 ? 8.837 8.014 104.757 1.00 9.24 67 LEU A O 1
ATOM 521 N N . ALA A 1 89 ? 8.952 7.066 102.742 1.00 8.88 68 ALA A N 1
ATOM 522 C CA . ALA A 1 89 ? 8.757 5.700 103.251 1.00 9.21 68 ALA A CA 1
ATOM 523 C C . ALA A 1 89 ? 9.964 5.258 104.089 1.00 9.87 68 ALA A C 1
ATOM 524 O O . ALA A 1 89 ? 9.818 4.750 105.197 1.00 11.00 68 ALA A O 1
ATOM 526 N N . LEU A 1 90 ? 11.152 5.424 103.502 1.00 10.78 69 LEU A N 1
ATOM 527 C CA A LEU A 1 90 ? 12.406 5.024 104.166 0.60 12.62 69 LEU A CA 1
ATOM 528 C CA B LEU A 1 90 ? 12.360 4.958 104.137 0.40 12.49 69 LEU A CA 1
ATOM 529 C C . LEU A 1 90 ? 12.659 5.768 105.435 1.00 12.50 69 LEU A C 1
ATOM 530 O O . LEU A 1 90 ? 12.889 5.180 106.480 1.00 14.66 69 LEU A O 1
ATOM 539 N N . LYS A 1 91 ? 12.603 7.090 105.362 1.00 11.55 70 LYS A N 1
ATOM 540 C CA . LYS A 1 91 ? 13.002 7.905 106.491 1.00 12.32 70 LYS A CA 1
ATOM 541 C C . LYS A 1 91 ? 11.948 7.999 107.581 1.00 11.36 70 LYS A C 1
ATOM 542 O O . LYS A 1 91 ? 12.259 8.049 108.762 1.00 12.57 70 LYS A O 1
ATOM 548 N N . TYR A 1 92 ? 10.662 8.067 107.177 1.00 9.86 71 TYR A N 1
ATOM 549 C CA . TYR A 1 92 ? 9.597 8.427 108.067 1.00 9.89 71 TYR A CA 1
ATOM 550 C C . TYR A 1 92 ? 8.465 7.413 108.190 1.00 9.81 71 TYR A C 1
ATOM 551 O O . TYR A 1 92 ? 7.526 7.649 108.937 1.00 11.48 71 TYR A O 1
ATOM 560 N N . GLY A 1 93 ? 8.514 6.334 107.432 1.00 9.11 72 GLY A N 1
ATOM 561 C CA . GLY A 1 93 ? 7.451 5.325 107.488 1.00 8.53 72 GLY A CA 1
ATOM 562 C C . GLY A 1 93 ? 6.140 5.749 106.882 1.00 7.52 72 GLY A C 1
ATOM 563 O O . GLY A 1 93 ? 5.105 5.198 107.236 1.00 8.50 72 GLY A O 1
ATOM 564 N N . ILE A 1 94 ? 6.181 6.704 105.951 1.00 7.40 73 ILE A N 1
ATOM 565 C CA . ILE A 1 94 ? 4.979 7.141 105.250 1.00 7.62 73 ILE A CA 1
ATOM 566 C C . ILE A 1 94 ? 4.615 6.211 104.102 1.00 7.21 73 ILE A C 1
ATOM 567 O O . ILE A 1 94 ? 5.481 5.839 103.311 1.00 8.13 73 ILE A O 1
ATOM 572 N N . ASP A 1 95 ? 3.348 5.836 104.023 1.00 7.45 74 ASP A N 1
ATOM 573 C CA . ASP A 1 95 ? 2.833 5.133 102.878 1.00 7.14 74 ASP A CA 1
ATOM 574 C C . ASP A 1 95 ? 1.646 5.925 102.371 1.00 7.66 74 ASP A C 1
ATOM 575 O O . ASP A 1 95 ? 1.079 6.758 103.087 1.00 8.92 74 ASP A O 1
ATOM 580 N N . VAL A 1 96 ? 1.258 5.654 101.135 1.00 7.64 75 VAL A N 1
ATOM 581 C CA . VAL A 1 96 ? 0.158 6.339 100.485 1.00 9.66 75 VAL A CA 1
ATOM 582 C C . VAL A 1 96 ? -0.812 5.360 100.008 1.00 10.69 75 VAL A C 1
ATOM 583 O O . VAL A 1 96 ? -0.373 4.397 99.329 1.00 13.02 75 VAL A O 1
ATOM 587 N N A GLY A 1 97 ? -2.105 5.529 100.179 0.60 11.23 76 GLY A N 1
ATOM 588 N N B GLY A 1 97 ? -2.060 5.596 100.505 0.40 10.77 76 GLY A N 1
ATOM 589 C CA A GLY A 1 97 ? -2.963 4.561 99.416 0.60 10.91 76 GLY A CA 1
ATOM 590 C CA B GLY A 1 97 ? -3.272 4.754 100.312 0.40 11.22 76 GLY A CA 1
ATOM 591 C C A GLY A 1 97 ? -2.781 4.544 97.890 0.60 10.93 76 GLY A C 1
ATOM 592 C C B GLY A 1 97 ? -4.205 5.297 99.238 0.40 10.93 76 GLY A C 1
ATOM 593 O O A GLY A 1 97 ? -2.791 5.654 97.322 0.60 12.33 76 GLY A O 1
ATOM 594 O O B GLY A 1 97 ? -3.829 6.225 98.530 0.40 10.56 76 GLY A O 1
ATOM 595 N N A ALA A 1 98 ? -2.675 3.334 97.240 0.60 8.98 77 ALA A N 1
ATOM 596 N N B ALA A 1 98 ? -5.421 4.741 99.113 0.40 11.62 77 ALA A N 1
ATOM 597 C CA A ALA A 1 98 ? -2.488 3.316 95.797 0.60 11.11 77 ALA A CA 1
ATOM 598 C CA B ALA A 1 98 ? -6.315 5.059 97.999 0.40 11.82 77 ALA A CA 1
ATOM 599 C C A ALA A 1 98 ? -3.763 3.474 95.017 0.60 11.31 77 ALA A C 1
ATOM 600 C C B ALA A 1 98 ? -5.526 5.158 96.679 0.40 12.84 77 ALA A C 1
ATOM 601 O O A ALA A 1 98 ? -4.083 2.631 94.192 0.60 10.40 77 ALA A O 1
ATOM 602 O O B ALA A 1 98 ? -4.816 4.227 96.331 0.40 10.99 77 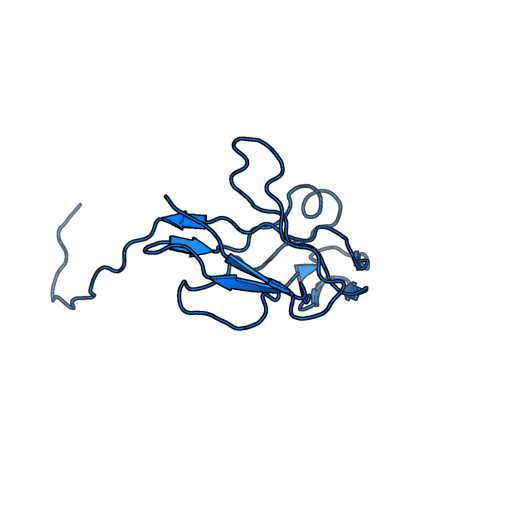ALA A O 1
ATOM 605 N N A GLY A 1 99 ? -4.395 4.612 95.227 0.60 12.59 78 GLY A N 1
ATOM 606 N N B GLY A 1 99 ? -5.674 6.242 95.930 0.40 13.87 78 GLY A N 1
ATOM 607 C CA A GLY A 1 99 ? -5.663 4.907 94.640 0.60 12.58 78 GLY A CA 1
ATOM 608 C CA B GLY A 1 99 ? -4.933 6.433 94.673 0.40 15.81 78 GLY A CA 1
ATOM 609 C C A GLY A 1 99 ? -5.572 5.267 93.186 0.60 14.57 78 GLY A C 1
ATOM 610 C C B GLY A 1 99 ? -5.346 6.001 93.229 0.40 15.88 78 GLY A C 1
ATOM 611 O O A GLY A 1 99 ? -4.592 5.050 92.467 0.60 15.01 78 GLY A O 1
ATOM 612 O O B GLY A 1 99 ? -4.402 5.825 92.473 0.40 16.77 78 GLY A O 1
ATOM 613 N N . VAL A 1 100 ? -6.626 5.864 92.772 1.00 15.90 79 VAL A N 1
ATOM 614 C CA . VAL A 1 100 ? -6.983 5.812 91.361 1.00 16.15 79 VAL A CA 1
ATOM 615 C C . VAL A 1 100 ? -7.611 7.129 91.109 1.00 14.36 79 VAL A C 1
ATOM 616 O O . VAL A 1 100 ? -8.649 7.457 91.678 1.00 15.79 79 VAL A O 1
ATOM 620 N N . ILE A 1 101 ? -7.004 7.858 90.203 1.00 13.58 80 ILE A N 1
ATOM 621 C CA . ILE A 1 101 ? -7.556 9.085 89.648 1.00 13.30 80 ILE A CA 1
ATOM 622 C C . ILE A 1 101 ? -8.028 8.724 88.248 1.00 14.02 80 ILE A C 1
ATOM 623 O O . ILE A 1 101 ? -7.221 8.493 87.328 1.00 14.01 80 ILE A O 1
ATOM 628 N N . ASP A 1 102 ? -9.347 8.665 88.080 1.00 14.75 81 ASP A N 1
ATOM 629 C CA . ASP A 1 102 ? -9.940 8.304 86.837 1.00 15.75 81 ASP A CA 1
ATOM 630 C C . ASP A 1 102 ? -9.781 9.418 85.794 1.00 15.21 81 ASP A C 1
ATOM 631 O O . ASP A 1 102 ? -9.740 10.597 86.133 1.00 14.50 81 ASP A O 1
ATOM 636 N N . GLU A 1 103 ? -9.748 9.042 84.528 1.00 16.50 82 GLU A N 1
ATOM 637 C CA . GLU A 1 103 ? -9.696 9.973 83.416 1.00 18.51 82 GLU A CA 1
ATOM 638 C C . GLU A 1 103 ? -10.884 10.984 83.385 1.00 17.59 82 GLU A C 1
ATOM 639 O O . GLU A 1 103 ? -10.756 12.083 82.826 1.00 19.27 82 GLU A O 1
ATOM 645 N N . ASP A 1 104 ? -12.013 10.592 83.991 1.00 17.90 83 ASP A N 1
ATOM 646 C CA A ASP A 1 104 ? -13.211 11.432 84.079 0.60 18.04 83 ASP A CA 1
ATOM 647 C CA B ASP A 1 104 ? -13.189 11.464 84.050 0.40 18.43 83 ASP A CA 1
ATOM 648 C C . ASP A 1 104 ? -13.308 12.228 85.377 1.00 17.56 83 ASP A C 1
ATOM 649 O O . ASP A 1 104 ? -14.239 13.005 85.553 1.00 20.38 83 ASP A O 1
ATOM 658 N N . TYR A 1 105 ? -12.345 12.082 86.287 1.00 15.26 84 TYR A N 1
ATOM 659 C CA . TYR A 1 105 ? -12.423 12.754 87.571 1.00 14.97 84 TYR A CA 1
ATOM 660 C C . TYR A 1 105 ? -11.956 14.198 87.474 1.00 14.17 84 TYR A C 1
ATOM 661 O O . TYR A 1 105 ? -10.874 14.470 86.944 1.00 14.82 84 TYR A O 1
ATOM 670 N N . ARG A 1 106 ? -12.765 15.114 88.017 1.00 14.29 85 ARG A N 1
ATOM 671 C CA . ARG A 1 106 ? -12.482 16.548 87.927 1.00 15.18 85 ARG A CA 1
ATOM 672 C C . ARG A 1 106 ? -12.419 17.236 89.287 1.00 15.85 85 ARG A C 1
ATOM 673 O O . ARG A 1 106 ? -12.313 18.454 89.369 1.00 17.77 85 ARG A O 1
ATOM 681 N N . GLY A 1 107 ? -12.453 16.459 90.351 1.00 15.31 86 GLY A N 1
ATOM 682 C CA . GLY A 1 107 ? -12.244 16.961 91.687 1.00 15.34 86 GLY A CA 1
ATOM 683 C C . GLY A 1 107 ? -10.781 17.197 92.011 1.00 13.44 86 GLY A C 1
ATOM 684 O O . GLY A 1 107 ? -9.902 16.860 91.228 1.00 14.08 86 GLY A O 1
ATOM 685 N N . GLU A 1 108 ? -10.530 17.826 93.150 1.00 13.59 87 GLU A N 1
ATOM 686 C CA . GLU A 1 108 ? -9.160 18.036 93.627 1.00 13.37 87 GLU A CA 1
ATOM 687 C C . GLU A 1 108 ? -8.476 16.708 93.903 1.00 12.57 87 GLU A C 1
ATOM 688 O O . GLU A 1 108 ? -9.099 15.769 94.415 1.00 14.08 87 GLU A O 1
ATOM 694 N N . ILE A 1 109 ? -7.195 16.618 93.549 1.00 12.09 88 ILE A N 1
ATOM 695 C CA A ILE A 1 109 ? -6.409 15.460 93.949 0.50 12.50 88 ILE A CA 1
ATOM 696 C CA B ILE A 1 109 ? -6.388 15.461 93.932 0.50 12.52 88 ILE A CA 1
ATOM 697 C C . ILE A 1 109 ? -6.050 15.631 95.415 1.00 11.91 88 ILE A C 1
ATOM 698 O O . ILE A 1 109 ? -5.434 16.613 95.838 1.00 12.36 88 ILE A O 1
ATOM 707 N N . LYS A 1 110 ? -6.455 14.638 96.204 1.00 12.77 89 LYS A N 1
ATOM 708 C CA . LYS A 1 110 ? -6.144 14.593 97.627 1.00 13.64 89 LYS A CA 1
ATOM 709 C C . LYS A 1 110 ? -5.563 13.202 97.904 1.00 15.86 89 LYS A C 1
ATOM 710 O O . LYS A 1 110 ? -6.028 12.227 97.326 1.00 18.80 89 LYS A O 1
ATOM 716 N N . VAL A 1 111 ? -4.494 13.188 98.706 1.00 14.73 90 VAL A N 1
ATOM 717 C CA . VAL A 1 111 ? -3.612 12.037 98.935 1.00 15.08 90 VAL A CA 1
ATOM 718 C C . VAL A 1 111 ? -3.823 11.563 100.387 1.00 13.12 90 VAL A C 1
ATOM 719 O O . VAL A 1 111 ? -3.630 12.368 101.290 1.00 12.96 90 VAL A O 1
ATOM 723 N N . ILE A 1 112 ? -4.132 10.276 100.614 1.00 11.84 91 ILE A N 1
ATOM 724 C CA A ILE A 1 112 ? -4.183 9.768 101.977 0.60 11.37 91 ILE A CA 1
ATOM 725 C CA B ILE A 1 112 ? -4.171 9.723 101.990 0.40 11.39 91 ILE A CA 1
ATOM 726 C C . ILE A 1 112 ? -2.803 9.201 102.354 1.00 9.79 91 ILE A C 1
ATOM 727 O O . ILE A 1 112 ? -2.301 8.274 101.743 1.00 10.90 91 ILE A O 1
ATOM 736 N N . LEU A 1 113 ? -2.181 9.856 103.318 1.00 8.77 92 LEU A N 1
ATOM 737 C CA A LEU A 1 113 ? -0.891 9.447 103.872 0.60 8.40 92 LEU A CA 1
ATOM 738 C CA 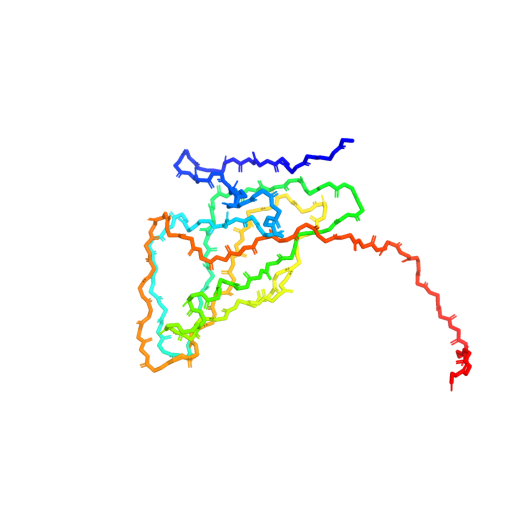B LEU A 1 113 ? -0.887 9.450 103.875 0.40 8.29 92 LEU A CA 1
ATOM 739 C C . LEU A 1 113 ? -1.101 8.696 105.175 1.00 7.77 92 LEU A C 1
ATOM 740 O O . LEU A 1 113 ? -1.786 9.195 106.065 1.00 9.58 92 LEU A O 1
ATOM 749 N N . PHE A 1 114 ? -0.531 7.511 105.268 1.00 7.05 93 PHE A N 1
ATOM 750 C CA . PHE A 1 114 ? -0.516 6.719 106.479 1.00 6.65 93 PHE A CA 1
ATOM 751 C C . PHE A 1 114 ? 0.866 6.878 107.101 1.00 7.15 93 PHE A C 1
ATOM 752 O O . PHE A 1 114 ? 1.881 6.652 106.428 1.00 8.28 93 PHE A O 1
ATOM 760 N N . ASN A 1 115 ? 0.916 7.221 108.380 1.00 7.20 94 ASN A N 1
ATOM 761 C CA . ASN A 1 115 ? 2.168 7.320 109.126 1.00 7.05 94 ASN A CA 1
ATOM 762 C C . ASN A 1 115 ? 2.358 6.034 109.928 1.00 7.09 94 ASN A C 1
ATOM 763 O O . ASN A 1 115 ? 1.780 5.885 111.005 1.00 9.17 94 ASN A O 1
ATOM 768 N N A HIS A 1 116 ? 3.116 5.094 109.400 0.50 6.05 95 HIS A N 1
ATOM 769 N N B HIS A 1 116 ? 3.147 5.109 109.359 0.50 7.77 95 HIS A N 1
ATOM 770 C CA A HIS A 1 116 ? 3.309 3.842 110.092 0.50 6.13 95 HIS A CA 1
ATOM 771 C CA B HIS A 1 116 ? 3.497 3.819 109.973 0.50 8.67 95 HIS A CA 1
ATOM 772 C C A HIS A 1 116 ? 4.490 3.838 111.078 0.50 6.85 95 HIS A C 1
ATOM 773 C C B HIS A 1 116 ? 4.819 3.942 110.732 0.50 9.59 95 HIS A C 1
ATOM 774 O O A HIS A 1 116 ? 4.902 2.797 111.558 0.50 8.29 95 HIS A O 1
ATOM 775 O O B HIS A 1 116 ? 5.820 3.313 110.406 0.50 11.41 95 HIS A O 1
ATOM 788 N N A SER A 1 117 ? 4.973 5.007 111.426 0.50 9.28 96 SER A N 1
ATOM 789 N N B SER A 1 117 ? 4.820 4.811 111.710 0.50 10.68 96 SER A N 1
ATOM 790 C CA A SER A 1 117 ? 5.993 5.122 112.456 0.50 9.54 96 SER A CA 1
ATOM 791 C CA B SER A 1 117 ? 5.985 5.036 112.531 0.50 10.75 96 SER A CA 1
ATOM 792 C C A SER A 1 117 ? 5.467 5.475 113.845 0.50 9.36 96 SER A C 1
ATOM 793 C C B SER A 1 117 ? 5.479 5.469 113.859 0.50 10.02 96 SER A C 1
ATOM 794 O O A SER A 1 117 ? 4.289 5.806 114.031 0.50 9.74 96 SER A O 1
ATOM 795 O O B SER A 1 117 ? 4.318 5.830 114.019 0.50 10.15 96 SER A O 1
ATOM 800 N N . ASN A 1 118 ? 6.392 5.464 114.828 1.00 10.52 97 ASN A N 1
ATOM 801 C CA . ASN A 1 118 ? 6.097 5.923 116.189 1.00 10.55 97 ASN A CA 1
ATOM 802 C C . ASN A 1 118 ? 6.279 7.414 116.406 1.00 11.43 97 ASN A C 1
ATOM 803 O O . ASN A 1 118 ? 6.092 7.887 117.536 1.00 12.71 97 ASN A O 1
ATOM 808 N N . GLU A 1 119 ? 6.623 8.165 115.362 1.00 10.49 98 GLU A N 1
ATOM 809 C CA . GLU A 1 119 ? 6.881 9.600 115.465 1.00 11.65 98 GLU A CA 1
ATOM 810 C C . GLU A 1 119 ? 5.866 10.430 114.726 1.00 11.01 98 GLU A C 1
ATOM 811 O O . GLU A 1 119 ? 5.407 10.045 113.658 1.00 12.29 98 GLU A O 1
ATOM 817 N N . ILE A 1 120 ? 5.561 11.608 115.240 1.00 11.33 99 ILE A N 1
ATOM 818 C CA . ILE A 1 120 ? 4.753 12.597 114.522 1.00 11.55 99 ILE A CA 1
ATOM 819 C C . ILE A 1 120 ? 5.457 12.958 113.216 1.00 11.33 99 ILE A C 1
ATOM 820 O O . ILE A 1 120 ? 6.678 13.163 113.204 1.00 12.45 99 ILE A O 1
ATOM 825 N N . PHE A 1 121 ? 4.699 13.035 112.124 1.00 10.65 100 PHE A N 1
ATOM 826 C CA . PHE A 1 121 ? 5.199 13.496 110.850 1.00 10.63 100 PHE A CA 1
ATOM 827 C C . PHE A 1 121 ? 4.704 14.923 110.607 1.00 11.59 100 PHE A C 1
ATOM 828 O O . PHE A 1 121 ? 3.506 15.172 110.614 1.00 12.14 100 PHE A O 1
ATOM 836 N N . ASN A 1 122 ? 5.646 15.825 110.355 1.00 13.68 101 ASN A N 1
ATOM 837 C CA . ASN A 1 122 ? 5.327 17.230 110.062 1.00 15.02 101 ASN A CA 1
ATOM 838 C C . ASN A 1 122 ? 5.498 17.503 108.579 1.00 16.06 101 ASN A C 1
ATOM 839 O O . ASN A 1 122 ? 6.607 17.437 108.011 1.00 19.25 101 ASN A O 1
ATOM 844 N N . GLY A 1 123 ? 4.384 17.771 107.930 1.00 15.46 102 GLY A N 1
ATOM 845 C CA . GLY A 1 123 ? 4.372 18.143 106.526 1.00 16.31 102 GLY A CA 1
ATOM 846 C C . GLY A 1 123 ? 4.216 19.635 106.353 1.00 16.61 102 GLY A C 1
ATOM 847 O O . GLY A 1 123 ? 3.466 20.283 107.097 1.00 17.34 102 GLY A O 1
ATOM 848 N N . ARG A 1 124 ? 4.905 20.156 105.346 1.00 17.11 103 ARG A N 1
ATOM 849 C CA . ARG A 1 124 ? 4.868 21.605 105.084 1.00 17.63 103 ARG A CA 1
ATOM 850 C C . ARG A 1 124 ? 4.277 21.907 103.725 1.00 17.11 103 ARG A C 1
ATOM 851 O O . ARG A 1 124 ? 4.464 21.157 102.766 1.00 16.61 103 ARG A O 1
ATOM 853 N N . LYS A 1 125 ? 3.572 23.025 103.652 1.00 17.82 104 LYS A N 1
ATOM 854 C CA . LYS A 1 125 ? 3.114 23.555 102.400 1.00 17.18 104 LYS A CA 1
ATOM 855 C C . LYS A 1 125 ? 4.266 23.636 101.394 1.00 16.20 104 LYS A C 1
ATOM 856 O O . LYS A 1 125 ? 5.368 24.123 101.710 1.00 16.91 104 LYS A O 1
ATOM 862 N N . GLY A 1 126 ? 4.030 23.090 100.193 1.00 15.48 105 GLY A N 1
ATOM 863 C CA . GLY A 1 126 ? 5.045 23.027 99.158 1.00 15.90 105 GLY A CA 1
ATOM 864 C C . GLY A 1 126 ? 5.921 21.780 99.132 1.00 15.32 105 GLY A C 1
ATOM 865 O O . GLY A 1 126 ? 6.701 21.578 98.199 1.00 18.06 105 GLY A O 1
ATOM 866 N N . ASP A 1 127 ? 5.801 20.920 100.159 1.00 15.27 106 ASP A N 1
ATOM 867 C CA . ASP A 1 127 ? 6.537 19.653 100.211 1.00 15.87 106 ASP A CA 1
ATOM 868 C C . ASP A 1 127 ? 6.000 18.689 99.150 1.00 13.82 106 ASP A C 1
ATOM 869 O O . ASP A 1 127 ? 4.809 18.611 98.940 1.00 13.48 106 ASP A O 1
ATOM 874 N N . ARG A 1 128 ? 6.904 17.941 98.552 1.00 13.11 107 ARG A N 1
ATOM 875 C CA . ARG A 1 128 ? 6.515 16.815 97.699 1.00 12.55 107 ARG A CA 1
ATOM 876 C C . ARG A 1 128 ? 6.070 15.675 98.609 1.00 12.22 107 ARG A C 1
ATOM 877 O O . ARG A 1 128 ? 6.840 15.231 99.487 1.00 14.68 107 ARG A O 1
ATOM 885 N N . ILE A 1 129 ? 4.849 15.181 98.391 1.00 10.55 108 ILE A N 1
ATOM 886 C CA A ILE A 1 129 ? 4.319 14.194 99.325 0.50 10.54 108 ILE A CA 1
ATOM 887 C CA B ILE A 1 129 ? 4.172 14.250 99.308 0.50 10.79 108 ILE A CA 1
ATOM 888 C C . ILE A 1 129 ? 3.840 12.889 98.702 1.00 10.63 108 ILE A C 1
ATOM 889 O O . ILE A 1 129 ? 3.464 11.994 99.440 1.00 11.29 108 ILE A O 1
ATOM 898 N N . ALA A 1 130 ? 3.917 12.755 97.375 1.00 10.16 109 ALA A N 1
ATOM 899 C CA . ALA A 1 130 ? 3.505 11.551 96.669 1.00 10.30 109 ALA A CA 1
ATOM 900 C C . ALA A 1 130 ? 3.887 11.772 95.213 1.00 10.67 109 ALA A C 1
ATOM 901 O O . ALA A 1 130 ? 4.338 12.863 94.826 1.00 11.15 109 ALA A O 1
ATOM 903 N N . GLN A 1 131 ? 3.659 10.762 94.390 1.00 10.78 110 GLN A N 1
ATOM 904 C CA A GLN A 1 131 ? 3.847 10.826 92.943 0.50 11.81 110 GLN A CA 1
ATOM 905 C CA B GLN A 1 131 ? 3.803 10.922 92.966 0.50 11.40 110 GLN A CA 1
ATOM 906 C C . GLN A 1 131 ? 2.570 10.354 92.264 1.00 11.59 110 GLN A C 1
ATOM 907 O O . GLN A 1 131 ? 1.820 9.541 92.825 1.00 13.89 110 GLN A O 1
ATOM 918 N N . LEU A 1 132 ? 2.313 10.867 91.080 1.00 10.80 111 LEU A N 1
ATOM 919 C CA . LEU A 1 132 ? 1.219 10.435 90.207 1.00 10.67 111 LEU A CA 1
ATOM 920 C C . LEU A 1 132 ? 1.852 9.762 89.000 1.00 9.79 111 LEU A C 1
ATOM 921 O O . LEU A 1 132 ? 2.654 10.379 88.299 1.00 11.73 111 LEU A O 1
ATOM 926 N N . ILE A 1 133 ? 1.446 8.531 88.730 1.00 9.33 112 ILE A N 1
ATOM 927 C CA A ILE A 1 133 ? 1.961 7.801 87.584 0.50 9.78 112 ILE A CA 1
ATOM 928 C CA B ILE A 1 133 ? 1.961 7.745 87.622 0.50 10.13 112 ILE A CA 1
ATOM 929 C C . ILE A 1 133 ? 0.825 7.634 86.586 1.00 9.92 112 ILE A C 1
ATOM 930 O O . ILE A 1 133 ? -0.287 7.241 86.935 1.00 10.53 112 ILE A O 1
ATOM 939 N N . ILE A 1 134 ? 1.100 7.970 85.327 1.00 9.69 113 ILE A N 1
ATOM 940 C CA . ILE A 1 134 ? 0.077 7.876 84.284 1.00 9.72 113 ILE A CA 1
ATOM 941 C C . ILE A 1 134 ? 0.176 6.494 83.625 1.00 9.64 113 ILE A C 1
ATOM 942 O O . ILE A 1 134 ? 1.017 6.218 82.778 1.00 10.85 113 ILE A O 1
ATOM 947 N N . GLU A 1 135 ? -0.654 5.585 84.145 1.00 10.01 114 GLU A N 1
ATOM 948 C CA . GLU A 1 135 ? -0.639 4.152 83.815 1.00 10.56 114 GLU A CA 1
ATOM 949 C C . GLU A 1 135 ? -1.585 3.859 82.645 1.00 10.07 114 GLU A C 1
ATOM 950 O O . GLU A 1 135 ? -2.713 4.343 82.639 1.00 10.58 114 GLU A O 1
ATOM 956 N N . ARG A 1 136 ? -1.137 3.0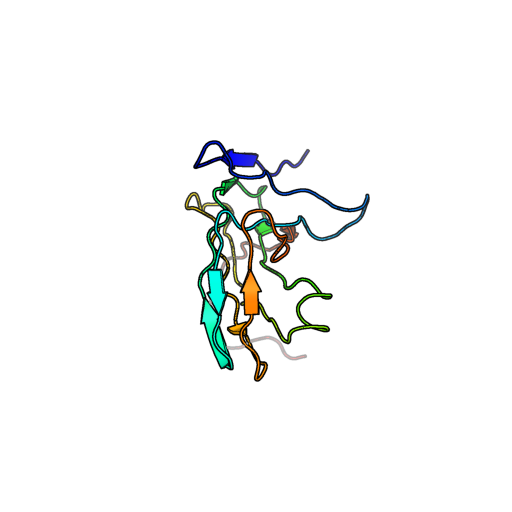32 81.703 1.00 9.64 115 ARG A N 1
ATOM 957 C CA . ARG A 1 136 ? -2.023 2.581 80.616 1.00 10.21 115 ARG A CA 1
ATOM 958 C C . ARG A 1 136 ? -2.880 1.419 81.063 1.00 9.86 115 ARG A C 1
ATOM 959 O O . ARG A 1 136 ? -2.380 0.468 81.642 1.00 10.82 115 ARG A O 1
ATOM 967 N N . ILE A 1 137 ? -4.165 1.511 80.759 1.00 10.15 116 ILE A N 1
ATOM 968 C CA . ILE A 1 137 ? -5.142 0.539 81.202 1.00 10.68 116 ILE A CA 1
ATOM 969 C C . ILE A 1 137 ? -6.095 0.137 80.073 1.00 11.06 116 ILE A C 1
ATOM 970 O O . ILE A 1 137 ? -6.164 0.794 79.028 1.00 12.82 116 ILE A O 1
ATOM 975 N N . SER A 1 138 ? -6.807 -0.950 80.326 1.00 10.77 117 SER A N 1
ATOM 976 C CA . SER A 1 138 ? -7.877 -1.425 79.466 1.00 11.41 117 SER A CA 1
ATOM 977 C C . SER A 1 138 ? -9.222 -1.089 80.035 1.00 11.93 117 SER A C 1
ATOM 978 O O . SER A 1 138 ? -9.483 -1.306 81.224 1.00 12.87 117 SER A O 1
ATOM 981 N N . TYR A 1 139 ? -10.106 -0.561 79.180 1.00 13.40 118 TYR A N 1
ATOM 982 C CA . TYR A 1 139 ? -11.528 -0.382 79.531 1.00 14.21 118 TYR A CA 1
ATOM 983 C C . TYR A 1 139 ? -12.363 -1.575 79.051 1.00 15.01 118 TYR A C 1
ATOM 984 O O . TYR A 1 139 ? -13.534 -1.423 78.688 1.00 18.75 118 TYR A O 1
ATOM 993 N N . CYS A 1 140 ? -11.803 -2.778 79.118 1.00 14.90 119 CYS A N 1
ATOM 994 C CA . CYS A 1 140 ? -12.479 -3.984 78.675 1.00 15.67 119 CYS A CA 1
ATOM 995 C C . CYS A 1 140 ? -13.859 -4.074 79.274 1.00 15.56 119 CYS A C 1
ATOM 996 O O . CYS A 1 140 ? -14.121 -3.730 80.425 1.00 16.79 119 CYS A O 1
ATOM 999 N N . ARG A 1 141 ? -14.770 -4.609 78.479 1.00 15.90 120 ARG A N 1
ATOM 1000 C CA . ARG A 1 141 ? -16.086 -4.922 78.993 1.00 16.17 120 ARG A CA 1
ATOM 1001 C C . ARG A 1 141 ? -15.966 -6.157 79.900 1.00 14.49 120 ARG A C 1
ATOM 1002 O O . ARG A 1 141 ? -14.955 -6.846 79.894 1.00 16.50 120 ARG A O 1
ATOM 1010 N N . ILE A 1 142 ? -16.964 -6.359 80.732 1.00 12.86 121 ILE A N 1
ATOM 1011 C CA . ILE A 1 142 ? -17.039 -7.419 81.712 1.00 12.60 121 ILE A CA 1
ATOM 1012 C C . ILE A 1 142 ? -18.171 -8.373 81.340 1.00 12.35 121 ILE A C 1
ATOM 1013 O O . ILE A 1 142 ? -19.317 -7.944 81.135 1.00 13.53 121 ILE A O 1
ATOM 1018 N N . SER A 1 143 ? -17.855 -9.650 81.278 1.00 11.73 122 SER A N 1
ATOM 1019 C CA A SER A 1 143 ? -18.793 -10.687 80.839 0.50 12.03 122 SER A CA 1
ATOM 1020 C CA B SER A 1 143 ? -18.836 -10.669 80.873 0.50 12.44 122 SER A CA 1
ATOM 1021 C C . SER A 1 143 ? -18.821 -11.836 81.824 1.00 12.17 122 SER A C 1
ATOM 1022 O O . SER A 1 143 ? -17.751 -12.422 82.125 1.00 13.48 122 SER A O 1
ATOM 1027 N N . GLU A 1 144 ? -20.010 -12.201 82.290 1.00 11.64 123 GLU A N 1
ATOM 1028 C CA . GLU A 1 144 ? -20.158 -13.352 83.151 1.00 11.88 123 GLU A CA 1
ATOM 1029 C C . GLU A 1 144 ? -20.259 -14.608 82.297 1.00 11.30 123 GLU A C 1
ATOM 1030 O O . GLU A 1 144 ? -21.083 -14.670 81.377 1.00 12.67 123 GLU A O 1
ATOM 1036 N N . VAL A 1 145 ? -19.556 -15.656 82.697 1.00 11.42 124 VAL A N 1
ATOM 1037 C CA . VAL A 1 145 ? -19.569 -16.962 82.044 1.00 11.71 124 VAL A CA 1
ATOM 1038 C C . VAL A 1 145 ? -19.610 -18.058 83.074 1.00 12.18 124 VAL A C 1
ATOM 1039 O O . VAL A 1 145 ? -19.249 -17.848 84.251 1.00 13.37 124 VAL A O 1
ATOM 1043 N N . LYS A 1 146 ? -20.046 -19.248 82.676 1.00 12.67 125 LYS A N 1
ATOM 1044 C CA . LYS A 1 146 ? -20.155 -20.356 83.591 1.00 13.46 125 LYS A CA 1
ATOM 1045 C C . LYS A 1 146 ? -18.806 -21.005 83.900 1.00 13.55 125 LYS A C 1
ATOM 1046 O O . LYS A 1 146 ? -18.621 -21.554 85.001 1.00 16.27 125 LYS A O 1
ATOM 1048 N N . GLU A 1 147 ? -17.856 -20.942 82.999 1.00 14.64 126 GLU A N 1
ATOM 1049 C CA . GLU A 1 147 ? -16.528 -21.533 83.199 1.00 16.57 126 GLU A CA 1
ATOM 1050 C C . GLU A 1 147 ? -15.470 -20.688 82.508 1.00 17.16 126 GLU A C 1
ATOM 1051 O O . GLU A 1 147 ? -15.717 -20.079 81.488 1.00 17.99 126 GLU A O 1
ATOM 1057 N N . LEU A 1 148 ? -14.274 -20.621 83.116 1.00 18.23 127 LEU A N 1
ATOM 1058 C CA . LEU A 1 148 ? -13.121 -19.983 82.476 1.00 19.20 127 LEU A CA 1
ATOM 1059 C C . LEU A 1 148 ? -12.274 -21.014 81.778 1.00 22.97 127 LEU A C 1
ATOM 1060 O O . LEU A 1 148 ? -12.408 -22.185 82.074 1.00 24.71 127 LEU A O 1
ATOM 1065 N N . ASN A 1 149 ? -11.345 -20.579 80.931 1.00 25.59 128 ASN A N 1
ATOM 1066 C CA . ASN A 1 149 ? -10.391 -21.543 80.357 1.00 28.74 128 ASN A CA 1
ATOM 1067 C C . ASN A 1 149 ? -9.367 -22.070 81.402 1.00 29.90 128 ASN A C 1
ATOM 1068 O O . ASN A 1 149 ? -9.160 -21.462 82.462 1.00 30.35 128 ASN A O 1
ATOM 1073 N N . THR A 1 150 ? -8.724 -23.201 81.115 1.00 31.44 129 THR A N 1
ATOM 1074 C CA . THR A 1 150 ? -7.752 -23.794 82.037 1.00 32.54 129 THR A CA 1
ATOM 1075 C C . THR A 1 150 ? -6.358 -23.254 81.729 1.00 32.58 129 THR A C 1
ATOM 1076 O O . THR A 1 150 ? -6.068 -22.913 80.573 1.00 33.60 129 THR A O 1
ATOM 1080 N N . THR A 1 151 ? -5.502 -23.164 82.751 1.00 32.70 130 THR A N 1
ATOM 1081 C CA . THR A 1 151 ? -4.111 -22.721 82.558 1.00 32.53 130 THR A CA 1
ATOM 1082 C C . THR A 1 151 ? -3.104 -23.711 83.159 1.00 33.39 130 THR A C 1
ATOM 1083 O O . THR A 1 151 ? -3.452 -24.541 84.008 1.00 34.54 130 THR A O 1
#

Foldseek 3Di:
DFDKDKDQQDDPADDWAQDDPPRQWTFAFFQAKDKAAAQGKDKTFRRMFIQGGPQWWKFKFFDVVCCVPFVKGWDDGTGDNPDGDTDIIIIGGNDNHMDIGGGGDGGITIGTGHHDPDDDDDDPDDDDD